Protein 4EO0 (pdb70)

Sequence (106 aa):
NWESITKSSSYYTGFAISKTVESKDKDGKPVVRKEVVITQADLTTACNDAKASAQNNVFNQIKLTLSGTWWPNSQFRLVTTGDTCVYNGSSPGEKTESWSIRAQVEGDIQRRSVP

Structure (mmCIF, N/CA/C/O backbone):
data_4EO0
#
_entry.id   4EO0
#
_cell.length_a   59.300
_cell.length_b   59.300
_cell.length_c   137.480
_cell.angle_alpha   90.00
_cell.angle_beta   90.00
_cell.angle_gamma   90.00
#
_symmetry.space_group_name_H-M   'I 41 2 2'
#
loop_
_entity.id
_entity.type
_entity.pdbx_description
1 polymer 'Attachment protein G3P'
2 water water
#
loop_
_atom_site.group_PDB
_atom_site.id
_atom_site.type_symbol
_atom_site.label_atom_id
_atom_site.label_alt_id
_atom_site.label_comp_id
_atom_site.label_asym_id
_atom_site.label_entity_id
_atom_site.label_seq_id
_atom_site.pdbx_PDB_ins_code
_atom_site.Cartn_x
_atom_site.Cartn_y
_atom_site.Cartn_z
_atom_site.occu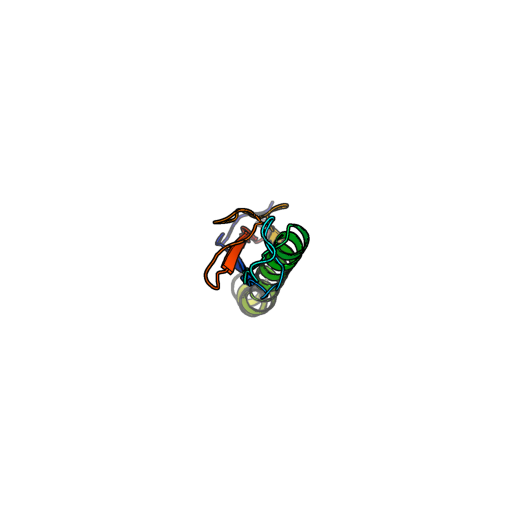pancy
_atom_site.B_iso_or_equiv
_atom_site.auth_seq_id
_atom_site.auth_comp_id
_atom_site.auth_asym_id
_atom_site.auth_atom_id
_atom_site.pdbx_PDB_model_num
ATOM 1 N N . ASN A 1 3 ? 37.465 0.852 19.747 1.00 45.54 2 ASN A N 1
ATOM 2 C CA . ASN A 1 3 ? 38.471 1.103 20.779 1.00 43.07 2 ASN A CA 1
ATOM 3 C C . ASN A 1 3 ? 39.881 0.895 20.216 1.00 40.49 2 ASN A C 1
ATOM 4 O O . ASN A 1 3 ? 40.304 -0.247 20.018 1.00 39.60 2 ASN A O 1
ATOM 9 N N . TRP A 1 4 ? 40.598 2.001 19.947 1.00 31.36 3 TRP A N 1
ATOM 10 C CA . TRP A 1 4 ? 41.946 1.961 19.418 1.00 28.11 3 TRP A CA 1
ATOM 11 C C . TRP A 1 4 ? 42.959 2.168 20.505 1.00 31.13 3 TRP A C 1
ATOM 12 O O . TRP A 1 4 ? 42.783 3.036 21.364 1.00 30.69 3 TRP A O 1
ATOM 23 N N . GLU A 1 5 ? 44.042 1.383 20.449 1.00 27.05 4 GLU A N 1
ATOM 24 C CA . GLU A 1 5 ? 45.147 1.450 21.400 1.00 26.27 4 GLU A CA 1
ATOM 25 C C . GLU A 1 5 ? 46.468 1.574 20.647 1.00 26.20 4 GLU A C 1
ATOM 26 O O . GLU A 1 5 ? 46.710 0.835 19.698 1.00 25.79 4 GLU A O 1
ATOM 32 N N . SER A 1 6 ? 47.320 2.505 21.077 1.00 20.10 5 SER A N 1
ATOM 33 C CA . SER A 1 6 ? 48.623 2.713 20.452 1.00 17.51 5 SER A CA 1
ATOM 34 C C . SER A 1 6 ? 49.570 1.558 20.781 1.00 22.27 5 SER A C 1
ATOM 35 O O . SER A 1 6 ? 49.669 1.163 21.946 1.00 24.55 5 SER A O 1
ATOM 38 N N . ILE A 1 7 ? 50.272 1.013 19.752 1.00 17.75 6 ILE A N 1
ATOM 39 C CA . ILE A 1 7 ? 51.284 -0.027 19.953 1.00 17.56 6 ILE A CA 1
ATOM 40 C C . ILE A 1 7 ? 52.613 0.705 20.093 1.00 20.82 6 ILE A C 1
ATOM 41 O O . ILE A 1 7 ? 53.322 0.523 21.078 1.00 21.52 6 ILE A O 1
ATOM 46 N N . THR A 1 8 ? 52.942 1.544 19.099 1.00 15.60 7 THR A N 1
ATOM 47 C CA . THR A 1 8 ? 54.188 2.319 19.073 1.00 16.05 7 THR A CA 1
ATOM 48 C C . THR A 1 8 ? 54.033 3.568 18.242 1.00 18.43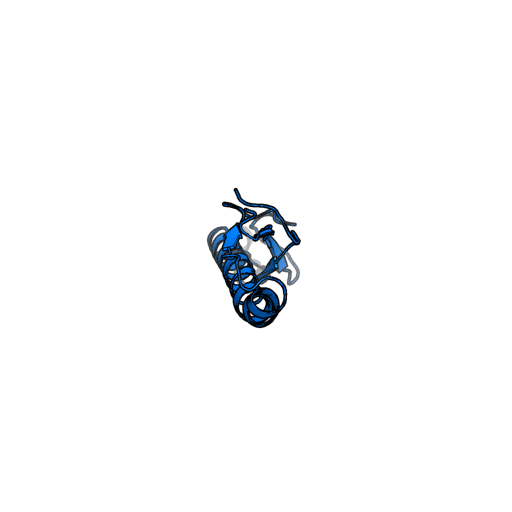 7 THR A C 1
ATOM 49 O O . THR A 1 8 ? 53.405 3.533 17.183 1.00 17.92 7 THR A O 1
ATOM 53 N N . LYS A 1 9 ? 54.581 4.678 18.739 1.00 14.62 8 LYS A N 1
ATOM 54 C CA . LYS A 1 9 ? 54.582 5.968 18.060 1.00 13.65 8 LYS A CA 1
ATOM 55 C C . LYS A 1 9 ? 56.020 6.457 17.984 1.00 14.65 8 LYS A C 1
ATOM 56 O O . LYS A 1 9 ? 56.720 6.504 18.996 1.00 16.20 8 LYS A O 1
ATOM 62 N N A SER A 1 10 ? 56.467 6.809 16.769 0.50 9.16 9 SER A N 1
ATOM 63 N N B SER A 1 10 ? 56.467 6.809 16.769 0.50 9.17 9 SER A N 1
ATOM 64 C CA A SER A 1 10 ? 57.818 7.295 16.533 0.25 8.22 9 SER A CA 1
ATOM 65 C CA B SER A 1 10 ? 57.818 7.294 16.533 0.25 8.23 9 SER A CA 1
ATOM 66 C CA C SER A 1 10 ? 58.430 5.763 15.574 0.50 22.74 9 SER A CA 1
ATOM 67 C C A SER A 1 10 ? 57.787 8.297 15.392 0.50 12.65 9 SER A C 1
ATOM 68 C C B SER A 1 10 ? 57.787 8.297 15.391 0.50 12.66 9 SER A C 1
ATOM 69 O O A SER A 1 10 ? 56.724 8.528 14.810 0.50 12.63 9 SER A O 1
ATOM 70 O O B SER A 1 10 ? 56.724 8.527 14.808 0.50 12.64 9 SER A O 1
ATOM 77 N N . TYR A 1 11 ? 58.948 8.876 15.066 1.00 8.90 10 TYR A N 1
ATOM 78 C CA . TYR A 1 11 ? 59.060 9.839 13.971 1.00 8.33 10 TYR A CA 1
ATOM 79 C C . TYR A 1 11 ? 59.486 9.128 12.720 1.00 10.60 10 TYR A C 1
ATOM 80 O O . TYR A 1 11 ? 60.240 8.123 12.747 1.00 12.40 10 TYR A O 1
ATOM 89 N N . TYR A 1 12 ? 58.966 9.636 11.625 1.00 10.53 11 TYR A N 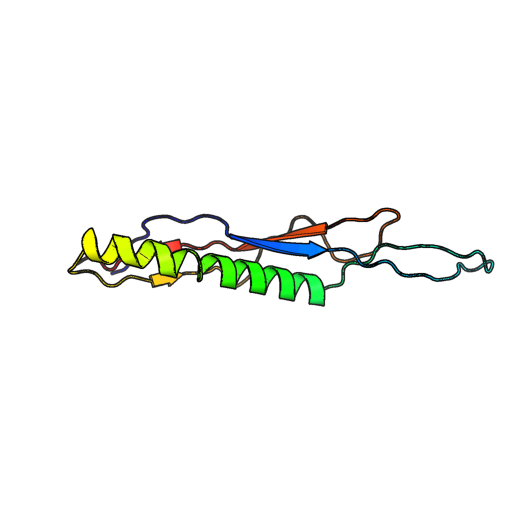1
ATOM 90 C CA . TYR A 1 12 ? 59.260 9.253 10.255 1.00 10.79 11 TYR A CA 1
ATOM 91 C C . TYR A 1 12 ? 59.734 10.517 9.571 1.00 14.78 11 TYR A C 1
ATOM 92 O O . TYR A 1 12 ? 59.249 11.621 9.855 1.00 12.54 11 TYR A O 1
ATOM 101 N N . THR A 1 13 ? 60.778 10.383 8.773 1.00 10.82 12 THR A N 1
ATOM 102 C CA . THR A 1 13 ? 61.475 11.542 8.252 1.00 11.64 12 THR A CA 1
ATOM 103 C C . THR A 1 13 ? 61.441 11.711 6.751 1.00 16.21 12 THR A C 1
ATOM 104 O O . THR A 1 13 ? 61.588 10.745 5.998 1.00 16.57 12 THR A O 1
ATOM 108 N N . GLY A 1 14 ? 61.383 12.977 6.347 1.00 15.16 13 GLY A N 1
ATOM 109 C CA . GLY A 1 14 ? 61.533 13.438 4.974 1.00 16.58 13 GLY A CA 1
ATOM 110 C C . GLY A 1 14 ? 62.586 14.526 4.962 1.00 20.08 13 GLY A C 1
ATOM 111 O O . GLY A 1 14 ? 62.798 15.186 5.987 1.00 18.09 13 GLY A O 1
ATOM 112 N N . PHE A 1 15 ? 63.239 14.740 3.824 1.00 18.09 14 PHE A N 1
ATOM 113 C CA . PHE A 1 15 ? 64.296 15.748 3.738 1.00 18.56 14 PHE A CA 1
ATOM 114 C C . PHE A 1 15 ? 64.054 16.778 2.675 1.00 22.15 14 PHE A C 1
ATOM 115 O O . PHE A 1 15 ? 63.736 16.412 1.534 1.00 21.88 14 PHE A O 1
ATOM 123 N N . ALA A 1 16 ? 64.311 18.065 3.018 1.00 19.98 15 ALA A N 1
ATOM 124 C CA . ALA A 1 16 ? 64.303 19.173 2.043 1.00 21.14 15 ALA A CA 1
ATOM 125 C C . ALA A 1 16 ? 65.780 19.487 1.855 1.00 26.06 15 ALA A C 1
ATOM 126 O O . ALA A 1 16 ? 66.459 19.805 2.826 1.00 24.21 15 ALA A O 1
ATOM 128 N N . ILE A 1 17 ? 66.291 19.339 0.633 1.00 26.50 16 ILE A N 1
ATOM 129 C CA . ILE A 1 17 ? 67.710 19.548 0.321 1.00 28.85 16 ILE A CA 1
ATOM 130 C C . ILE A 1 17 ? 67.906 20.867 -0.433 1.00 34.40 16 ILE A C 1
ATOM 131 O O . ILE A 1 17 ? 67.169 21.142 -1.376 1.00 35.42 16 ILE A O 1
ATOM 136 N N . SER A 1 18 ? 68.895 21.679 -0.015 1.00 31.14 17 SER A N 1
ATOM 137 C CA . SER A 1 18 ? 69.174 22.965 -0.673 1.00 31.38 17 SER A CA 1
ATOM 138 C C . SER A 1 18 ? 69.587 22.833 -2.130 1.00 36.52 17 SER A C 1
ATOM 139 O O . SER A 1 18 ? 70.246 21.862 -2.511 1.00 38.10 17 SER A O 1
ATOM 142 N N . LYS A 1 19 ? 69.175 23.810 -2.945 1.00 33.75 18 LYS A N 1
ATOM 143 C CA . LYS A 1 19 ? 69.513 23.876 -4.366 1.00 34.67 18 LYS A CA 1
ATOM 144 C C . LYS A 1 19 ? 70.377 25.108 -4.568 1.00 40.07 18 LYS A C 1
ATOM 145 O O . LYS A 1 19 ? 70.173 26.114 -3.880 1.00 38.95 18 LYS A O 1
ATOM 151 N N . THR A 1 20 ? 71.385 25.015 -5.459 1.00 39.19 19 THR A N 1
ATOM 152 C CA . THR A 1 20 ? 72.297 26.126 -5.739 1.00 39.58 19 THR A CA 1
ATOM 153 C C . THR A 1 20 ? 71.607 27.174 -6.604 1.00 45.54 19 THR A C 1
ATOM 154 O O . THR A 1 20 ? 70.969 26.819 -7.600 1.00 45.50 19 THR A O 1
ATOM 158 N N . VAL A 1 21 ? 71.726 28.462 -6.211 1.00 42.39 20 VAL A N 1
ATOM 159 C CA . VAL A 1 21 ? 71.154 29.607 -6.939 1.00 43.13 20 VAL A CA 1
ATOM 160 C C . VAL A 1 21 ? 72.213 30.694 -7.133 1.00 48.07 20 VAL A C 1
ATOM 161 O O . VAL A 1 21 ? 72.885 31.083 -6.176 1.00 47.37 20 VAL A O 1
ATOM 165 N N . GLU A 1 22 ? 72.372 31.152 -8.385 1.00 45.85 21 GLU A N 1
ATOM 166 C CA . GLU A 1 22 ? 73.306 32.211 -8.761 1.00 46.04 21 GLU A CA 1
ATOM 167 C C . GLU A 1 22 ? 72.542 33.520 -8.920 1.00 50.18 21 GLU A C 1
ATOM 168 O O . GLU A 1 22 ? 71.450 33.540 -9.493 1.00 50.17 21 GLU A O 1
ATOM 174 N N . SER A 1 23 ? 73.122 34.609 -8.403 1.00 46.93 22 SER A N 1
ATOM 175 C CA . SER A 1 23 ? 72.578 35.967 -8.472 1.00 46.85 22 SER A CA 1
ATOM 176 C C . SER A 1 23 ? 73.727 36.972 -8.375 1.00 50.99 22 SER A C 1
ATOM 177 O O . SER A 1 23 ? 74.886 36.569 -8.281 1.00 50.73 22 SER A O 1
ATOM 180 N N . LYS A 1 24 ? 73.408 38.276 -8.420 1.00 48.28 23 LYS A N 1
ATOM 181 C CA . LYS A 1 24 ? 74.376 39.369 -8.323 1.00 48.24 23 LYS A CA 1
ATOM 182 C C . LYS A 1 24 ? 73.943 40.277 -7.181 1.00 52.29 23 LYS A C 1
ATOM 183 O O . LYS A 1 24 ? 72.739 40.424 -6.960 1.00 52.62 23 LYS A O 1
ATOM 189 N N . ASP A 1 25 ? 74.900 40.890 -6.458 1.00 48.39 24 ASP A N 1
ATOM 190 C CA . ASP A 1 25 ? 74.552 41.824 -5.379 1.00 48.44 24 ASP A CA 1
ATOM 191 C C . ASP A 1 25 ? 74.264 43.234 -5.949 1.00 51.47 24 ASP A C 1
ATOM 192 O O . ASP A 1 25 ? 74.246 43.407 -7.172 1.00 50.85 24 ASP A O 1
ATOM 197 N N . LYS A 1 26 ? 74.050 44.233 -5.068 1.00 47.96 25 LYS A N 1
ATOM 198 C CA . LYS A 1 26 ? 73.758 45.622 -5.448 1.00 47.75 25 LYS A CA 1
ATOM 199 C C . LYS A 1 26 ? 74.919 46.302 -6.187 1.00 50.73 25 LYS A C 1
ATOM 200 O O . LYS A 1 26 ? 74.681 47.244 -6.942 1.00 49.92 25 LYS A O 1
ATOM 206 N N . ASP A 1 27 ? 76.160 45.804 -6.003 1.00 47.23 26 ASP A N 1
ATOM 207 C CA . ASP A 1 27 ? 77.359 46.346 -6.664 1.00 46.95 26 ASP A CA 1
ATOM 208 C C . ASP A 1 27 ? 77.741 45.564 -7.940 1.00 49.54 26 ASP A C 1
ATOM 209 O O . ASP A 1 27 ? 78.745 45.880 -8.577 1.00 49.87 26 ASP A O 1
ATOM 214 N N . GLY A 1 28 ? 76.921 44.580 -8.306 1.00 45.00 27 GLY A N 1
ATOM 215 C CA . GLY A 1 28 ? 77.120 43.745 -9.485 1.00 44.74 27 GLY A CA 1
ATOM 216 C C . GLY A 1 28 ? 78.015 42.541 -9.278 1.00 49.74 27 GLY A C 1
ATOM 217 O O . GLY A 1 28 ? 78.299 41.821 -10.236 1.00 49.30 27 GLY A O 1
ATOM 218 N N . LYS A 1 29 ? 78.472 42.312 -8.031 1.00 47.70 28 LYS A N 1
ATOM 219 C CA . LYS A 1 29 ? 79.352 41.190 -7.695 1.00 48.09 28 LYS A CA 1
ATOM 220 C C . LYS A 1 29 ? 78.552 39.885 -7.678 1.00 52.77 28 LYS A C 1
ATOM 221 O O . LYS A 1 29 ? 77.521 39.826 -7.003 1.00 51.98 28 LYS A O 1
ATOM 227 N N . PRO A 1 30 ? 78.995 38.833 -8.408 1.00 50.34 29 PRO A N 1
ATOM 228 C CA . PRO A 1 30 ? 78.245 37.564 -8.384 1.00 50.49 29 PRO A CA 1
ATOM 229 C C . PRO A 1 30 ? 78.267 36.877 -7.019 1.00 54.75 29 PRO A C 1
ATOM 230 O O . PRO A 1 30 ? 79.321 36.794 -6.374 1.00 55.54 29 PRO A O 1
ATOM 234 N N . VAL A 1 31 ? 77.072 36.417 -6.585 1.00 49.65 30 VAL A N 1
ATOM 235 C CA A VAL A 1 31 ? 76.895 35.704 -5.323 0.70 49.32 30 VAL A CA 1
ATOM 236 C CA B VAL A 1 31 ? 76.819 35.753 -5.296 0.30 49.04 30 VAL A CA 1
ATOM 237 C C . VAL A 1 31 ? 76.254 34.342 -5.552 1.00 51.37 30 VAL A C 1
ATOM 238 O O . VAL A 1 31 ? 75.400 34.182 -6.426 1.00 50.20 30 VAL A O 1
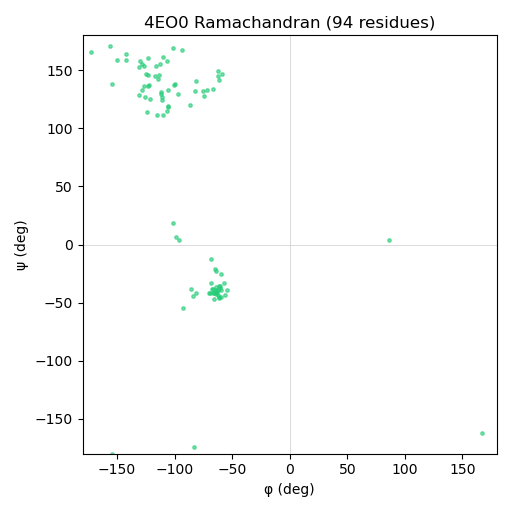ATOM 245 N N . ARG A 1 32 ? 76.717 33.341 -4.794 1.00 46.83 31 ARG A N 1
ATOM 246 C CA . ARG A 1 32 ? 76.252 31.960 -4.883 1.00 45.71 31 ARG A CA 1
ATOM 247 C C . ARG A 1 32 ? 75.473 31.647 -3.598 1.00 45.69 31 ARG A C 1
ATOM 248 O O . ARG A 1 32 ? 75.982 31.889 -2.502 1.00 45.55 31 ARG A O 1
ATOM 256 N N . LYS A 1 33 ? 74.229 31.153 -3.739 1.00 39.56 32 LYS A N 1
ATOM 257 C CA . LYS A 1 33 ? 73.365 30.825 -2.597 1.00 38.52 32 LYS A CA 1
ATOM 258 C C . LYS A 1 33 ? 72.814 29.391 -2.641 1.00 38.85 32 LYS A C 1
ATOM 259 O O . LYS A 1 33 ? 72.653 28.822 -3.725 1.00 38.87 32 LYS A O 1
ATOM 265 N N . GLU A 1 34 ? 72.499 28.829 -1.460 1.00 40.02 33 GLU A N 1
ATOM 266 C CA . GLU A 1 34 ? 71.905 27.491 -1.299 1.00 37.17 33 GLU A CA 1
ATOM 267 C C . GLU A 1 34 ? 70.518 27.712 -0.711 1.00 35.49 33 GLU A C 1
ATOM 268 O O . GLU A 1 34 ? 70.409 28.179 0.425 1.00 32.38 33 GLU A O 1
ATOM 274 N N . VAL A 1 35 ? 69.469 27.420 -1.524 1.00 31.64 34 VAL A N 1
ATOM 275 C CA A VAL A 1 35 ? 68.061 27.711 -1.229 0.50 29.62 34 VAL A CA 1
ATOM 276 C CA B VAL A 1 35 ? 68.065 27.699 -1.217 0.50 29.72 34 VAL A CA 1
ATOM 277 C C . VAL A 1 35 ? 67.155 26.500 -0.915 1.00 31.13 34 VAL A C 1
ATOM 278 O O . VAL A 1 35 ? 67.173 25.497 -1.628 1.00 31.99 34 VAL A O 1
ATOM 285 N N . ILE A 1 36 ? 66.306 26.654 0.122 1.00 26.13 35 ILE A N 1
ATOM 286 C CA . ILE A 1 36 ? 65.269 25.718 0.515 1.00 22.53 35 ILE A CA 1
ATOM 287 C C . ILE A 1 36 ? 63.987 26.582 0.541 1.00 26.12 35 ILE A C 1
ATOM 288 O O . ILE A 1 36 ? 63.970 27.639 1.175 1.00 26.98 35 ILE A O 1
ATOM 293 N N . THR A 1 37 ? 62.940 26.144 -0.168 1.00 22.90 36 THR A N 1
ATOM 294 C CA . THR A 1 37 ? 61.685 26.901 -0.211 1.00 22.70 36 THR A CA 1
ATOM 295 C C . THR A 1 37 ? 60.657 26.265 0.726 1.00 24.08 36 THR A C 1
ATOM 296 O O . THR A 1 37 ? 60.837 25.124 1.168 1.00 22.74 36 THR A O 1
ATOM 300 N N . GLN A 1 38 ? 59.537 26.977 0.967 1.00 21.41 37 GLN A N 1
ATOM 301 C CA . GLN A 1 38 ? 58.437 26.460 1.766 1.00 18.52 37 GLN A CA 1
ATOM 302 C C . GLN A 1 38 ? 57.811 25.235 1.090 1.00 23.92 37 GLN A C 1
ATOM 303 O O . GLN A 1 38 ? 57.485 24.282 1.779 1.00 20.99 37 GLN A O 1
ATOM 309 N N . ALA A 1 39 ? 57.679 25.244 -0.244 1.00 23.53 38 ALA A N 1
ATOM 310 C CA . ALA A 1 39 ? 57.153 24.113 -1.020 1.00 24.50 38 ALA A CA 1
ATOM 311 C C . ALA A 1 39 ? 58.029 22.884 -0.829 1.00 27.83 38 ALA A C 1
ATOM 312 O O . ALA A 1 39 ? 57.505 21.774 -0.735 1.00 27.22 38 ALA A O 1
ATOM 314 N N . ASP A 1 40 ? 59.360 23.087 -0.708 1.00 23.39 39 ASP A N 1
ATOM 315 C CA . ASP A 1 40 ? 60.273 21.987 -0.391 1.00 21.82 39 ASP A CA 1
ATOM 316 C C . ASP A 1 40 ? 59.966 21.361 0.967 1.00 23.65 39 ASP A C 1
ATOM 317 O O . ASP A 1 40 ? 60.122 20.148 1.095 1.00 23.88 39 ASP A O 1
ATOM 322 N N . LEU A 1 41 ? 59.538 22.164 1.967 1.00 20.49 40 LEU A N 1
ATOM 323 C CA . LEU A 1 41 ? 59.234 21.654 3.320 1.00 18.17 40 LEU A CA 1
ATOM 324 C C . LEU A 1 41 ? 57.983 20.777 3.283 1.00 19.94 40 LEU A C 1
ATOM 325 O O . LEU A 1 41 ? 57.956 19.704 3.905 1.00 16.63 40 LEU A O 1
ATOM 330 N N . THR A 1 42 ? 56.961 21.227 2.523 1.00 19.56 41 THR A N 1
ATOM 331 C CA . THR A 1 42 ? 55.705 20.512 2.352 1.00 18.81 41 THR A CA 1
ATOM 332 C C . THR A 1 42 ? 55.982 19.164 1.708 1.00 20.75 41 THR A C 1
ATOM 333 O O . THR A 1 42 ? 55.450 18.173 2.174 1.00 18.76 41 THR A O 1
ATOM 337 N N . THR A 1 43 ? 56.833 19.129 0.652 1.00 17.75 42 THR A N 1
ATOM 338 C CA . THR A 1 43 ? 57.211 17.884 -0.026 1.00 17.59 42 THR A CA 1
ATOM 339 C C . THR A 1 43 ? 57.917 16.974 0.939 1.00 19.54 42 THR A C 1
ATOM 340 O O . THR A 1 43 ? 57.605 15.779 0.967 1.00 19.01 42 THR A O 1
ATOM 344 N N . ALA A 1 44 ? 58.878 17.515 1.720 1.00 15.34 43 ALA A N 1
ATOM 345 C CA . ALA A 1 44 ? 59.625 16.739 2.710 1.00 15.18 43 ALA A CA 1
ATOM 346 C C . ALA A 1 44 ? 58.669 16.141 3.758 1.00 18.84 43 ALA A C 1
ATOM 347 O O . ALA A 1 44 ? 58.838 14.983 4.120 1.00 15.34 43 ALA A O 1
ATOM 349 N N . CYS A 1 45 ? 57.636 16.899 4.189 1.00 16.40 44 CYS A N 1
ATOM 350 C CA . CYS A 1 45 ? 56.634 16.405 5.134 1.00 13.78 44 CYS A CA 1
ATOM 351 C C . CYS A 1 45 ? 55.773 15.293 4.499 1.00 15.12 44 CYS A C 1
ATOM 352 O O . CYS A 1 45 ? 55.462 14.310 5.169 1.00 14.60 44 CYS A O 1
ATOM 355 N N . ASN A 1 46 ? 55.431 15.423 3.208 1.00 15.38 45 ASN A N 1
ATOM 356 C CA . ASN A 1 46 ? 54.701 14.367 2.494 1.00 16.51 45 ASN A CA 1
ATOM 357 C C . ASN A 1 46 ? 55.543 13.117 2.399 1.00 18.49 45 ASN A C 1
ATOM 358 O O . ASN A 1 46 ? 54.999 12.024 2.505 1.00 15.95 45 ASN A O 1
ATOM 363 N N . ASP A 1 47 ? 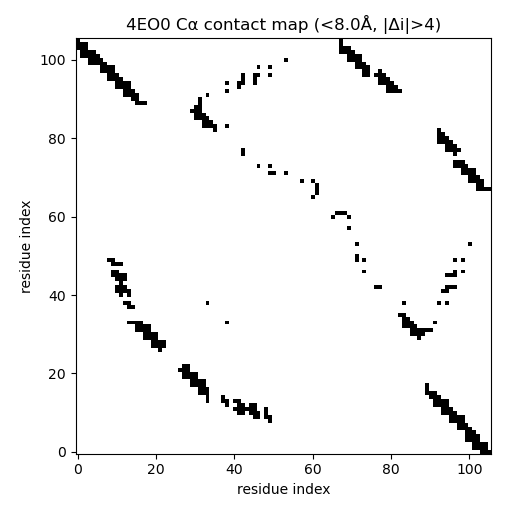56.868 13.268 2.217 1.00 16.47 46 ASP A N 1
ATOM 364 C CA . ASP A 1 47 ? 57.784 12.134 2.185 1.00 14.78 46 ASP A CA 1
ATOM 365 C C . ASP A 1 47 ? 57.794 11.422 3.541 1.00 17.73 46 ASP A C 1
ATOM 366 O O . ASP A 1 47 ? 57.776 10.190 3.590 1.00 16.65 46 ASP A O 1
ATOM 371 N N . ALA A 1 48 ? 57.805 12.198 4.628 1.00 12.72 47 ALA A N 1
ATOM 372 C CA . ALA A 1 48 ? 57.799 11.681 6.023 1.00 11.84 47 ALA A CA 1
ATOM 373 C C . ALA A 1 48 ? 56.527 10.827 6.249 1.00 15.45 47 ALA A C 1
ATOM 374 O O . ALA A 1 48 ? 56.604 9.708 6.797 1.00 12.63 47 ALA A O 1
ATOM 376 N N . LYS A 1 49 ? 55.370 11.337 5.787 1.00 14.88 48 LYS A N 1
ATOM 377 C CA . LYS A 1 49 ? 54.073 10.649 5.880 1.00 14.02 48 LYS A CA 1
ATOM 378 C C . LYS A 1 49 ? 54.052 9.350 5.059 1.00 18.83 48 LYS A C 1
ATOM 379 O O . LYS A 1 49 ? 53.561 8.326 5.546 1.00 16.83 48 LYS A O 1
ATOM 385 N N . ALA A 1 50 ? 54.642 9.377 3.838 1.00 16.11 49 ALA A N 1
ATOM 386 C CA . ALA A 1 50 ? 54.739 8.208 2.974 1.00 15.99 49 ALA A CA 1
ATOM 387 C C . ALA A 1 50 ? 55.681 7.190 3.571 1.00 16.92 49 ALA A C 1
ATOM 388 O O . ALA A 1 50 ? 55.424 5.996 3.429 1.00 16.84 49 ALA A O 1
ATOM 390 N N . SER A 1 51 ? 56.748 7.644 4.283 1.00 12.97 50 SER A N 1
ATOM 391 C CA . SER A 1 51 ? 57.680 6.755 4.960 1.00 12.50 50 SER A CA 1
ATOM 392 C C . SER A 1 51 ? 56.985 6.007 6.099 1.00 16.99 50 SER A C 1
ATOM 393 O O . SER A 1 51 ? 57.208 4.799 6.223 1.00 15.40 50 SER A O 1
ATOM 396 N N . ALA A 1 52 ? 56.118 6.705 6.875 1.00 14.82 51 ALA A N 1
ATOM 397 C CA . ALA A 1 52 ? 55.328 6.149 7.994 1.00 13.99 51 ALA A CA 1
ATOM 398 C C . ALA A 1 52 ? 54.393 5.077 7.438 1.00 15.72 51 ALA A C 1
ATOM 399 O O . ALA A 1 52 ? 54.299 3.990 8.008 1.00 13.78 51 ALA A O 1
ATOM 401 N N . GLN A 1 53 ? 53.763 5.358 6.298 1.00 12.77 52 GLN A N 1
ATOM 402 C CA . GLN A 1 53 ? 52.854 4.403 5.673 1.00 13.91 52 GLN A CA 1
ATOM 403 C C . GLN A 1 53 ? 53.593 3.183 5.192 1.00 18.62 52 GLN A C 1
ATOM 404 O O . GLN A 1 53 ? 53.111 2.049 5.375 1.00 14.97 52 GLN A O 1
ATOM 410 N N . ASN A 1 54 ? 54.772 3.395 4.598 1.00 17.20 53 ASN A N 1
ATOM 411 C CA A ASN A 1 54 ? 55.618 2.328 4.064 0.50 16.36 53 ASN A CA 1
ATOM 412 C CA B ASN A 1 54 ? 55.568 2.279 4.086 0.50 16.11 53 ASN A CA 1
ATOM 413 C C . ASN A 1 54 ? 56.013 1.349 5.184 1.00 19.91 53 ASN A C 1
ATOM 414 O O . ASN A 1 54 ? 55.953 0.140 5.007 1.00 21.27 53 ASN A O 1
ATOM 423 N N . VAL A 1 55 ? 56.406 1.899 6.327 1.00 15.37 54 VAL A N 1
ATOM 424 C CA . VAL A 1 55 ? 56.805 1.121 7.503 1.00 12.57 54 VAL A CA 1
ATOM 425 C C . VAL A 1 55 ? 55.587 0.360 8.015 1.00 17.99 54 VAL A C 1
ATOM 426 O O . VAL A 1 55 ? 55.701 -0.842 8.257 1.00 14.13 54 VAL A O 1
ATOM 430 N N . PHE A 1 56 ? 54.437 1.032 8.147 1.00 13.92 55 PHE A N 1
ATOM 431 C CA . PHE A 1 56 ? 53.194 0.417 8.630 1.00 13.09 55 PHE A CA 1
ATOM 432 C C . PHE A 1 56 ? 52.813 -0.796 7.772 1.00 18.54 55 PHE A C 1
ATOM 433 O O . PHE A 1 56 ? 52.429 -1.830 8.311 1.00 19.16 55 PHE A O 1
ATOM 441 N N . ASN A 1 57 ? 52.937 -0.666 6.448 1.00 16.25 56 ASN A N 1
ATOM 442 C CA . ASN A 1 57 ? 52.636 -1.715 5.477 1.00 15.52 56 ASN A CA 1
ATOM 443 C C . ASN A 1 57 ? 53.442 -2.981 5.719 1.00 17.92 56 ASN A C 1
ATOM 444 O O . ASN A 1 57 ? 52.941 -4.087 5.491 1.00 19.80 56 ASN A O 1
ATOM 449 N N . GLN A 1 58 ? 54.682 -2.833 6.208 1.00 12.35 57 GLN A N 1
ATOM 450 C CA . GLN A 1 58 ? 55.525 -3.991 6.525 1.00 10.89 57 GLN A CA 1
ATOM 451 C C . GLN A 1 58 ? 55.218 -4.530 7.899 1.00 17.03 57 GLN A C 1
ATOM 452 O O . GLN A 1 58 ? 55.127 -5.746 8.053 1.00 16.64 57 GLN A O 1
ATOM 458 N N . ILE A 1 59 ? 55.075 -3.637 8.906 1.00 16.17 58 ILE A N 1
ATOM 459 C CA . ILE A 1 59 ? 54.784 -4.011 10.288 1.00 13.52 58 ILE A CA 1
ATOM 460 C C . ILE A 1 59 ? 53.442 -4.707 10.384 1.00 16.81 58 ILE A C 1
ATOM 461 O O . ILE A 1 59 ? 53.331 -5.690 11.120 1.00 16.38 58 ILE A O 1
ATOM 466 N N . LYS A 1 60 ? 52.443 -4.245 9.625 1.00 13.89 59 LYS A N 1
ATOM 467 C CA . LYS A 1 60 ? 51.104 -4.876 9.669 1.00 13.83 59 LYS A CA 1
ATOM 468 C C . LYS A 1 60 ? 51.089 -6.349 9.283 1.00 17.10 59 LYS A C 1
ATOM 469 O O . LYS A 1 60 ? 50.216 -7.078 9.743 1.00 17.48 59 LYS A O 1
ATOM 475 N N . LEU A 1 61 ? 52.074 -6.797 8.468 1.00 13.39 60 LEU A N 1
ATOM 476 C CA . LEU A 1 61 ? 52.235 -8.207 8.083 1.00 13.26 60 LEU A CA 1
ATOM 477 C C . LEU A 1 61 ? 52.474 -9.059 9.341 1.00 17.19 60 LEU A C 1
ATOM 478 O O . LEU A 1 61 ? 51.950 -10.166 9.424 1.00 16.31 60 LEU A O 1
ATOM 483 N N . THR A 1 62 ? 53.237 -8.531 10.336 1.00 12.99 61 THR A N 1
ATOM 484 C CA . THR A 1 62 ? 53.468 -9.236 11.600 1.00 11.22 61 THR A CA 1
ATOM 485 C C . THR A 1 62 ? 52.293 -9.051 12.553 1.00 15.82 61 THR A C 1
ATOM 486 O O . THR A 1 62 ? 51.925 -9.988 13.230 1.00 15.57 61 THR A O 1
ATOM 490 N N . LEU A 1 63 ? 51.738 -7.834 12.645 1.00 15.55 62 LEU A N 1
ATOM 491 C CA . LEU A 1 63 ? 50.629 -7.554 13.566 1.00 15.73 62 LEU A CA 1
ATOM 492 C C . LEU A 1 63 ? 49.444 -8.484 13.377 1.00 18.35 62 LEU A C 1
ATOM 493 O O . LEU A 1 63 ? 48.838 -8.873 14.364 1.00 18.32 62 LEU A O 1
ATOM 498 N N . SER A 1 64 ? 49.096 -8.839 12.118 1.00 15.38 63 SER A N 1
ATOM 499 C CA . SER A 1 64 ? 47.967 -9.721 11.864 1.00 17.05 63 SER A CA 1
ATOM 500 C C . SER A 1 64 ? 48.227 -11.131 12.440 1.00 19.79 63 SER A C 1
ATOM 501 O O . SER A 1 64 ? 47.271 -11.855 12.694 1.00 21.65 63 SER A O 1
ATOM 504 N N . GLY A 1 65 ? 49.500 -11.484 12.670 1.00 15.60 64 GLY A N 1
ATOM 505 C CA . GLY A 1 65 ? 49.854 -12.762 13.273 1.00 17.12 64 GLY A CA 1
ATOM 506 C C . GLY A 1 65 ? 49.815 -12.683 14.785 1.00 22.48 64 GLY A C 1
ATOM 507 O O . GLY A 1 65 ? 49.352 -13.617 15.445 1.00 23.85 64 GLY A O 1
ATOM 508 N N . THR A 1 66 ? 50.260 -11.539 15.339 1.00 17.26 65 THR A N 1
ATOM 509 C CA . THR A 1 66 ? 50.293 -11.289 16.786 1.00 15.48 65 THR A CA 1
ATOM 510 C C . THR A 1 66 ? 48.875 -11.129 17.339 1.00 19.94 65 THR A C 1
ATOM 511 O O . THR A 1 66 ? 48.586 -11.625 18.425 1.00 20.70 65 THR A O 1
ATOM 515 N N . TRP A 1 67 ? 48.007 -10.399 16.599 1.00 1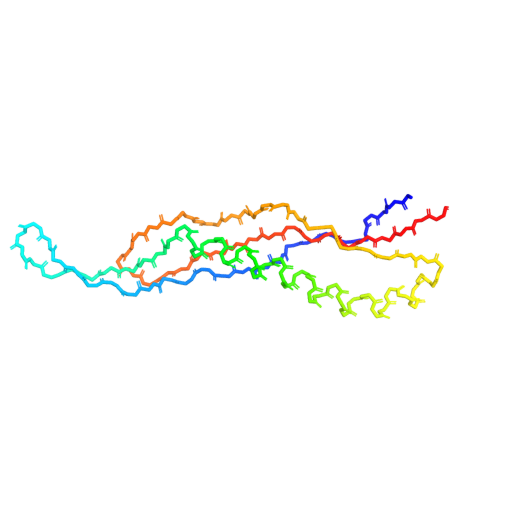9.28 66 TRP A N 1
ATOM 516 C CA A TRP A 1 67 ? 46.625 -10.155 17.002 0.70 21.21 66 TRP A CA 1
ATOM 517 C CA B TRP A 1 67 ? 46.637 -10.093 17.000 0.30 19.59 66 TRP A CA 1
ATOM 518 C C . TRP A 1 67 ? 45.694 -10.429 15.826 1.00 25.70 66 TRP A C 1
ATOM 519 O O . TRP A 1 67 ? 45.258 -9.510 15.135 1.00 24.92 66 TRP A O 1
ATOM 540 N N . PRO A 1 68 ? 45.361 -11.718 15.556 1.00 24.48 67 PRO A N 1
ATOM 541 C CA . PRO A 1 68 ? 44.496 -12.010 14.403 1.00 25.71 67 PRO A CA 1
ATOM 542 C C . PRO A 1 68 ? 43.054 -11.554 14.508 1.00 31.61 67 PRO A C 1
ATOM 543 O O . PRO A 1 68 ? 42.367 -11.548 13.488 1.00 33.12 67 PRO A O 1
ATOM 547 N N . ASN A 1 69 ? 42.606 -11.161 15.713 1.00 28.40 68 ASN A N 1
ATOM 548 C CA . ASN A 1 69 ? 41.238 -10.693 15.945 1.00 29.57 68 ASN A CA 1
ATOM 549 C C . ASN A 1 69 ? 41.145 -9.176 15.963 1.00 30.98 68 ASN A C 1
ATOM 550 O O . ASN A 1 69 ? 40.088 -8.632 16.276 1.00 33.87 68 ASN A O 1
ATOM 555 N N . SER A 1 70 ? 42.258 -8.483 15.643 1.00 23.60 69 SER A N 1
ATOM 556 C CA . SER A 1 70 ? 42.286 -7.030 15.640 1.00 22.68 69 SER A CA 1
ATOM 557 C C . SER A 1 70 ? 42.396 -6.480 14.234 1.00 25.62 69 SER A C 1
ATOM 558 O O . SER A 1 70 ? 42.792 -7.184 13.309 1.00 25.25 69 SER A O 1
ATOM 561 N N . GLN A 1 71 ? 42.047 -5.197 14.093 1.00 22.97 70 GLN A N 1
ATOM 562 C CA . GLN A 1 71 ? 42.236 -4.393 12.893 1.00 24.04 70 GLN A CA 1
ATOM 563 C C . GLN A 1 71 ? 43.390 -3.457 13.273 1.00 24.36 70 GLN A C 1
ATOM 564 O O . GLN A 1 71 ? 43.643 -3.257 14.467 1.00 21.43 70 GLN A O 1
ATOM 570 N N . PHE A 1 72 ? 44.108 -2.916 12.283 1.00 21.06 71 PHE A N 1
ATOM 571 C CA . PHE A 1 72 ? 45.245 -2.051 12.563 1.00 17.75 71 PHE A CA 1
ATOM 572 C C . PHE A 1 72 ? 45.141 -0.794 11.763 1.00 19.45 71 PHE A C 1
ATOM 573 O O . PHE A 1 72 ? 44.498 -0.775 10.703 1.00 19.87 71 PHE A O 1
ATOM 581 N N . ARG A 1 73 ? 45.739 0.281 12.284 1.00 17.59 72 ARG A N 1
ATOM 582 C CA . ARG A 1 73 ? 45.782 1.535 11.571 1.00 17.84 72 ARG A CA 1
ATOM 583 C C . ARG A 1 73 ? 47.004 2.310 11.921 1.00 18.60 72 ARG A C 1
ATOM 584 O O . ARG A 1 73 ? 47.580 2.139 12.999 1.00 15.30 72 ARG A O 1
ATOM 592 N N . LEU A 1 74 ? 47.348 3.230 11.031 1.00 16.25 73 LEU A N 1
ATOM 593 C CA . LEU A 1 74 ? 48.418 4.182 11.249 1.00 15.03 73 LEU A CA 1
ATOM 594 C C . LEU A 1 74 ? 47.772 5.558 11.407 1.00 19.19 73 LEU A C 1
ATOM 595 O O . LEU A 1 74 ? 47.014 6.006 10.534 1.00 19.93 73 LEU A O 1
ATOM 600 N N . VAL A 1 75 ? 48.054 6.223 12.528 1.00 15.57 74 VAL A N 1
ATOM 601 C CA . VAL A 1 75 ? 47.555 7.565 12.748 1.00 15.87 74 VAL A CA 1
ATOM 602 C C . VAL A 1 75 ? 48.775 8.453 12.569 1.00 17.18 74 VAL A C 1
ATOM 603 O O . VAL A 1 75 ? 49.721 8.348 13.354 1.00 14.76 74 VAL A O 1
ATOM 607 N N . THR A 1 76 ? 48.770 9.313 11.529 1.00 15.46 75 THR A N 1
ATOM 608 C CA A THR A 1 76 ? 49.893 10.195 11.214 0.50 13.86 75 THR A CA 1
ATOM 609 C CA B THR A 1 76 ? 49.907 10.215 11.314 0.50 13.98 75 THR A CA 1
ATOM 610 C C . THR A 1 76 ? 49.540 11.619 11.637 1.00 16.80 75 THR A C 1
ATOM 611 O O . THR A 1 76 ? 48.404 12.032 11.417 1.00 17.27 75 THR A O 1
ATOM 618 N N . GLY A 1 77 ? 50.511 12.344 12.180 1.00 13.79 76 GLY A N 1
ATOM 619 C CA . GLY A 1 77 ? 50.299 13.736 12.539 1.00 14.21 76 GLY A CA 1
ATOM 620 C C . GLY A 1 77 ? 49.904 14.513 11.295 1.00 18.01 76 GLY A C 1
ATOM 621 O O . GLY A 1 77 ? 50.258 14.118 10.181 1.00 16.88 76 GLY A O 1
ATOM 622 N N . ASP A 1 78 ? 49.056 15.517 11.470 1.00 15.85 77 ASP A N 1
ATOM 623 C CA . ASP A 1 78 ? 48.565 16.349 10.362 1.00 17.09 77 ASP A CA 1
ATOM 624 C C . ASP A 1 78 ? 49.691 17.169 9.747 1.00 17.64 77 ASP A C 1
ATOM 625 O O . ASP A 1 78 ? 49.744 17.350 8.528 1.00 18.41 77 ASP A O 1
ATOM 630 N 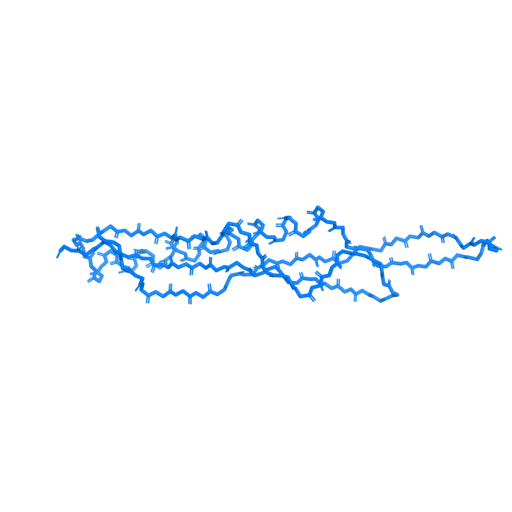N . THR A 1 79 ? 50.578 17.662 10.587 1.00 13.84 78 THR A N 1
ATOM 631 C CA . THR A 1 79 ? 51.693 18.530 10.199 1.00 14.40 78 THR A CA 1
ATOM 632 C C . THR A 1 79 ? 53.000 18.013 10.792 1.00 16.54 78 THR A C 1
ATOM 633 O O . THR A 1 79 ? 52.995 17.289 11.797 1.00 13.71 78 THR A O 1
ATOM 637 N N . CYS A 1 80 ? 54.105 18.409 10.187 1.00 14.05 79 CYS A N 1
ATOM 638 C CA . CYS A 1 80 ? 55.428 18.004 10.632 1.00 11.84 79 CYS A CA 1
ATOM 639 C C . CYS A 1 80 ? 55.993 19.026 11.566 1.00 14.16 79 CYS A C 1
ATOM 640 O O . CYS A 1 80 ? 55.481 20.146 11.638 1.00 12.80 79 CYS A O 1
ATOM 643 N N . VAL A 1 81 ? 57.088 18.638 12.243 1.00 12.50 80 VAL A N 1
ATOM 644 C CA . VAL A 1 81 ? 57.973 19.499 13.033 1.00 11.31 80 VAL A CA 1
ATOM 645 C C . VAL A 1 81 ? 59.278 19.503 12.224 1.00 13.60 80 VAL A C 1
ATOM 646 O O . VAL A 1 81 ? 59.763 18.435 11.813 1.00 13.01 80 VAL A O 1
ATOM 650 N N . TYR A 1 82 ? 59.815 20.695 11.986 1.00 13.02 81 TYR A N 1
ATOM 651 C CA . TYR A 1 82 ? 61.027 20.899 11.192 1.00 11.65 81 TYR A CA 1
ATOM 652 C C . TYR A 1 82 ? 62.173 21.392 12.027 1.00 16.51 81 TYR A C 1
ATOM 653 O O . TYR A 1 82 ? 61.954 22.023 13.061 1.00 17.57 81 TYR A O 1
ATOM 662 N N . ASN A 1 83 ? 63.406 21.146 11.571 1.00 16.00 82 ASN A N 1
ATOM 663 C CA . ASN A 1 83 ? 64.605 21.658 12.265 1.00 17.53 82 ASN A CA 1
ATOM 664 C C . ASN A 1 83 ? 65.192 22.902 11.574 1.00 20.78 82 ASN A C 1
ATOM 665 O O . ASN A 1 83 ? 66.360 23.233 11.771 1.00 21.06 82 ASN A O 1
ATOM 670 N N . GLY A 1 84 ? 64.397 23.551 10.741 1.00 17.25 83 GLY A N 1
ATOM 671 C CA . GLY A 1 84 ? 64.850 24.742 10.027 1.00 18.60 83 GLY A CA 1
ATOM 672 C C . GLY A 1 84 ? 63.712 25.389 9.301 1.00 21.57 83 GLY A C 1
ATOM 673 O O . GLY A 1 84 ? 62.643 24.801 9.129 1.00 19.98 83 GLY A O 1
ATOM 674 N N . SER A 1 85 ? 63.962 26.602 8.884 1.00 21.01 84 SER A N 1
ATOM 675 C CA A SER A 1 85 ? 63.020 27.448 8.164 0.70 20.54 84 SER A CA 1
ATOM 676 C CA B SER A 1 85 ? 63.006 27.427 8.174 0.30 20.67 84 SER A CA 1
ATOM 677 C C . SER A 1 85 ? 63.490 27.582 6.737 1.00 23.66 84 SER A C 1
ATOM 678 O O . SER A 1 85 ? 64.708 27.560 6.508 1.00 23.54 84 SER A O 1
ATOM 683 N N . PRO A 1 86 ? 62.574 27.764 5.753 1.00 20.33 85 PRO A N 1
ATOM 684 C CA . PRO A 1 86 ? 63.044 27.970 4.382 1.00 22.60 85 PRO A CA 1
ATOM 685 C C . PRO A 1 86 ? 63.868 29.252 4.308 1.00 28.16 85 PRO A C 1
ATOM 686 O O . PRO A 1 86 ? 63.664 30.186 5.096 1.00 28.74 85 PRO A O 1
ATOM 690 N N . GLY A 1 87 ? 64.834 29.262 3.408 1.00 25.04 86 GLY A N 1
ATOM 691 C CA . GLY A 1 87 ? 65.708 30.416 3.227 1.00 28.26 86 GLY A CA 1
ATOM 692 C C . GLY A 1 87 ? 66.919 30.122 2.377 1.00 36.27 86 GLY A C 1
ATOM 693 O O . GLY A 1 87 ? 66.957 29.118 1.665 1.00 36.66 86 GLY A O 1
ATOM 694 N N . GLU A 1 88 ? 67.916 31.001 2.471 1.00 35.73 87 GLU A N 1
ATOM 695 C CA . GLU A 1 88 ? 69.152 30.926 1.701 1.00 38.25 87 GLU A CA 1
ATOM 696 C C . GLU A 1 88 ? 70.361 30.898 2.624 1.00 45.48 87 GLU A C 1
ATOM 697 O O . GLU A 1 88 ? 70.352 31.535 3.682 1.00 46.14 87 GLU A O 1
ATOM 703 N N . LYS A 1 89 ? 71.392 30.164 2.210 1.00 43.75 88 LYS A N 1
ATOM 704 C CA . LYS A 1 89 ? 72.641 30.045 2.953 1.00 44.89 88 LYS A CA 1
ATOM 705 C C . LYS A 1 89 ? 73.865 30.002 2.031 1.00 52.89 88 LYS A C 1
ATOM 706 O O . LYS A 1 89 ? 73.747 29.703 0.847 1.00 51.31 88 LYS A O 1
ATOM 712 N N . THR A 1 90 ? 75.028 30.324 2.591 1.00 53.61 89 THR A N 1
ATOM 713 C CA . THR A 1 90 ? 76.299 30.273 1.871 1.00 57.47 89 THR A CA 1
ATOM 714 C C . THR A 1 90 ? 76.650 28.857 1.432 1.00 62.46 89 THR A C 1
ATOM 715 O O . THR A 1 90 ? 77.136 28.640 0.326 1.00 65.50 89 THR A O 1
ATOM 719 N N . GLU A 1 91 ? 76.389 27.900 2.313 1.00 56.17 90 GLU A N 1
ATOM 720 C CA . GLU A 1 91 ? 76.828 26.527 2.138 1.00 55.71 90 GLU A CA 1
ATOM 721 C C . GLU A 1 91 ? 75.633 25.602 2.006 1.00 53.97 90 GLU A C 1
ATOM 722 O O . GLU A 1 91 ? 74.561 25.904 2.509 1.00 50.23 90 GLU A O 1
ATOM 728 N N . SER A 1 92 ? 75.835 24.474 1.332 1.00 49.97 91 SER A N 1
ATOM 729 C CA . SER A 1 92 ? 74.775 23.506 1.084 1.00 47.39 91 SER A CA 1
ATOM 730 C C . SER A 1 92 ? 74.234 22.964 2.409 1.00 45.56 91 SER A C 1
ATOM 731 O O . SER A 1 92 ? 74.979 22.774 3.360 1.00 45.74 91 SER A O 1
ATOM 734 N N . TRP A 1 93 ? 72.921 22.771 2.468 1.00 37.39 92 TRP A N 1
ATOM 735 C CA . TRP A 1 93 ? 72.240 22.414 3.711 1.00 33.11 92 TRP A CA 1
ATOM 736 C C . TRP A 1 93 ? 70.912 21.703 3.471 1.00 31.53 92 TRP A C 1
ATOM 737 O O . TRP A 1 93 ? 70.446 21.596 2.347 1.00 30.36 92 TRP A O 1
ATOM 748 N N . SER A 1 94 ? 70.334 21.182 4.547 1.00 26.15 93 SER A N 1
ATOM 749 C CA . SER A 1 94 ? 69.075 20.445 4.468 1.00 23.75 93 SER A CA 1
ATOM 750 C C . SER A 1 94 ? 68.191 20.734 5.665 1.00 24.29 93 SER A C 1
ATOM 751 O O . SER A 1 94 ? 68.676 21.215 6.695 1.00 24.70 93 SER A O 1
ATOM 754 N N . ILE A 1 95 ? 66.898 20.389 5.550 1.00 18.05 94 ILE A N 1
ATOM 755 C CA . ILE A 1 95 ? 65.926 20.486 6.640 1.00 15.42 94 ILE A CA 1
ATOM 756 C C . ILE A 1 95 ? 65.287 19.119 6.757 1.00 19.02 94 ILE A C 1
ATOM 757 O O . ILE A 1 95 ? 64.913 18.532 5.744 1.00 20.94 94 ILE A O 1
ATOM 762 N N . ARG A 1 96 ? 65.118 18.633 7.991 1.00 15.89 95 ARG A N 1
ATOM 763 C CA . ARG A 1 96 ? 64.453 17.378 8.301 1.00 15.50 95 ARG A CA 1
ATOM 764 C C . ARG A 1 96 ? 63.029 17.720 8.662 1.00 16.43 95 ARG A C 1
ATOM 765 O O . ARG A 1 96 ? 62.818 18.613 9.474 1.00 16.25 95 ARG A O 1
ATOM 773 N N . ALA A 1 97 ? 62.062 17.042 8.037 1.00 11.73 96 ALA A N 1
ATOM 774 C CA . ALA A 1 97 ? 60.626 17.141 8.335 1.00 11.27 96 ALA A CA 1
ATOM 775 C C . ALA A 1 97 ? 60.325 15.839 9.064 1.00 13.10 96 ALA A C 1
ATOM 776 O O . ALA A 1 97 ? 60.567 14.764 8.527 1.00 13.43 96 ALA A O 1
ATOM 778 N N . GLN A 1 98 ? 59.874 15.938 10.304 1.00 9.49 97 GLN A N 1
ATOM 779 C CA . GLN A 1 98 ? 59.529 14.754 11.092 1.00 8.03 97 GLN A CA 1
ATOM 780 C C . GLN A 1 98 ? 58.037 14.708 11.332 1.00 9.65 97 GLN A C 1
ATOM 781 O O . GLN A 1 98 ? 57.442 15.699 11.771 1.00 10.57 97 GLN A O 1
ATOM 787 N N . VAL A 1 99 ? 57.418 13.553 11.034 1.00 8.64 98 VAL A N 1
ATOM 788 C CA . VAL A 1 99 ? 56.003 13.349 11.332 1.00 7.73 98 VAL A CA 1
ATOM 789 C C . VAL A 1 99 ? 55.873 12.259 12.410 1.00 11.77 98 VAL A C 1
ATOM 790 O O . VAL A 1 99 ? 56.625 11.251 12.395 1.00 11.15 98 VAL A O 1
ATOM 794 N N . GLU A 1 100 ? 54.873 12.398 13.286 1.00 10.53 99 GLU A N 1
ATOM 795 C CA . GLU A 1 100 ? 54.601 11.311 14.226 1.00 9.79 99 GLU A CA 1
ATOM 796 C C . GLU A 1 100 ? 53.749 10.267 13.513 1.00 14.19 99 GLU A C 1
ATOM 797 O O . GLU A 1 100 ? 52.785 10.623 12.845 1.00 11.38 99 GLU A O 1
ATOM 803 N N . GLY A 1 101 ? 54.136 8.999 13.619 1.00 9.71 100 GLY A N 1
ATOM 804 C CA . GLY A 1 101 ? 53.410 7.862 13.052 1.00 10.23 100 GLY A CA 1
ATOM 805 C C . GLY A 1 101 ? 53.133 6.922 14.203 1.00 10.91 100 GLY A C 1
ATOM 806 O O . GLY A 1 101 ? 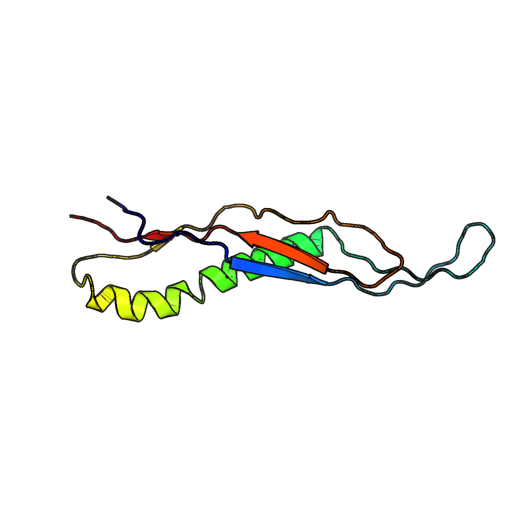54.065 6.389 14.796 1.00 11.00 100 GLY A O 1
ATOM 807 N N . ASP A 1 102 ? 51.853 6.754 14.552 1.00 8.85 101 ASP A N 1
ATOM 808 C CA . ASP A 1 102 ? 51.386 5.936 15.656 1.00 11.10 101 ASP A CA 1
ATOM 809 C C . ASP A 1 102 ? 50.685 4.711 15.098 1.00 12.55 101 ASP A C 1
ATOM 810 O O . ASP A 1 102 ? 49.596 4.808 14.527 1.00 13.91 101 ASP A O 1
ATOM 815 N N . ILE A 1 103 ? 51.298 3.550 15.294 1.00 10.63 102 ILE A N 1
ATOM 816 C CA . ILE A 1 103 ? 50.752 2.275 14.844 1.00 11.80 102 ILE A CA 1
ATOM 817 C C . ILE A 1 103 ? 49.819 1.774 15.931 1.00 15.56 102 ILE A C 1
ATOM 818 O O . ILE A 1 103 ? 50.221 1.661 17.094 1.00 15.08 102 ILE A O 1
ATOM 823 N N . GLN A 1 104 ? 48.554 1.584 15.571 1.00 13.12 103 GLN A N 1
ATOM 824 C CA . GLN A 1 104 ? 47.521 1.198 16.525 1.00 15.07 103 GLN A CA 1
ATOM 825 C C . GLN A 1 104 ? 46.790 -0.089 16.176 1.00 19.41 103 GLN A C 1
ATOM 826 O O . GLN A 1 104 ? 46.790 -0.538 15.021 1.00 18.14 103 GLN A O 1
ATOM 832 N N . ARG A 1 105 ? 46.145 -0.679 17.198 1.00 16.93 104 ARG A N 1
ATOM 833 C CA A ARG A 1 105 ? 45.332 -1.877 17.032 0.70 17.61 104 ARG A CA 1
ATOM 834 C CA B ARG A 1 105 ? 45.340 -1.884 17.053 0.30 17.79 104 ARG A CA 1
ATOM 835 C C . ARG A 1 105 ? 43.991 -1.681 17.732 1.00 23.54 104 ARG A C 1
ATOM 836 O O . ARG A 1 105 ? 43.901 -0.946 18.714 1.00 22.12 104 ARG A O 1
ATOM 851 N N . SER A 1 106 ? 42.959 -2.330 17.221 1.00 23.76 105 SER A N 1
ATOM 852 C CA . SER A 1 106 ? 41.636 -2.260 17.841 1.00 27.01 105 SER A CA 1
ATOM 853 C C . SER A 1 106 ? 41.649 -3.272 18.995 1.00 33.53 105 SER A C 1
ATOM 854 O O . SER A 1 106 ? 42.285 -4.323 18.874 1.00 31.32 105 SER A O 1
ATOM 857 N N . VAL A 1 107 ? 41.042 -2.931 20.137 1.00 35.34 106 VAL A N 1
ATOM 858 C CA . VAL A 1 107 ? 41.039 -3.842 21.291 1.00 38.77 106 VAL A CA 1
ATOM 859 C C . VAL A 1 107 ? 39.598 -4.179 21.703 1.00 49.58 106 VAL A C 1
ATOM 860 O O . VAL A 1 107 ? 38.818 -3.257 21.948 1.00 50.91 106 VAL A O 1
ATOM 864 N N . PRO A 1 108 ? 39.231 -5.488 21.779 1.00 50.50 107 PRO A N 1
ATOM 865 C CA . PRO A 1 108 ? 37.855 -5.844 22.172 1.00 56.72 107 PRO A CA 1
ATOM 866 C C . PRO A 1 108 ? 37.497 -5.426 23.612 1.00 78.06 107 PRO A C 1
ATOM 867 O O . PRO A 1 108 ? 38.024 -6.029 24.576 1.00 83.15 107 PRO A O 1
#

CATH classification: 3.30.110.160

Solvent-accessible surface area: 7127 Å² total; per-residue (Å²): 153,104,87,58,64,69,116,55,140,25,41,2,96,4,114,10,136,81,66,110,53,137,59,202,120,41,130,98,55,166,76,17,24,2,64,104,73,29,6,74,80,0,8,79,74,0,65,63,40,0,79,96,53,15,54,112,72,80,124,95,11,61,62,77,78,101,141,14,132,43,93,29,63,39,28,128,112,13,120,70,105,28,85,52,28,97,103,109,128,85,37,57,0,108,0,58,0,72,1,17,4,20,37,27,46,156

Foldseek 3Di:
DKDFPDWDWFKFKQWWDWDWDADPVRHIAIKTWGDPVSLVVGQVNSVVRLVVVLVVVVVVVCVVCVPKDKDKDKDPAWDKPDDTDIDRDIDMIMTIITITIMIDDD

Secondary structure (DSSP, 8-state):
-EEEEEEEEEEEEEE-EEEEEE-TTS-EEEEEEE-HHHHHHHHHHHHHHHHHHHHHHHHHHHHH-TT--EEEEE-SS-EESS-SEEESS--EEEEEEEEEEEEE--

InterPro domains:
  IPR008021 Attachment protein G3P, N-terminal [PF05357] (135-177)
  IPR036200 Attachment protein G3P, N-terminal domain superfamily [SSF50176] (134-202)

Nearest PDB structures (foldseek):
  4eo0-assembly1_A  TM=1.010E+00  e=8.003E-20  Salmonella phage IKe
  6cwx-assembly1_A  TM=2.681E-01  e=1.373E+00  Homo sapiens
  6sb1-assembly1_A  TM=1.730E-01  e=5.517E+00  Mus musculus
  6sb4-assembly7_G  TM=1.640E-01  e=6.166E+00  Mus musculus

B-factor: mean 29.41, std 16.65, range [7.73, 106.38]

Radius of gyration: 19.74 Å; Cα contacts (8 Å, |Δi|>4): 235; chains: 1; bounding box: 42×59×32 Å

Organism: Salmonella phage IKe (NCBI:txid10867)